Protein AF-A0A920VB95-F1 (afdb_monomer)

Solvent-accessible surface area (backbone atoms only — not comparable to full-atom values): 4996 Å² total; per-residue (Å²): 111,68,66,64,49,62,75,77,44,58,74,95,80,58,82,87,87,70,69,65,89,75,46,48,79,55,99,90,39,83,45,46,59,58,49,50,51,51,50,30,49,72,69,73,39,39,17,78,87,80,70,56,68,55,56,89,61,75,40,59,67,44,54,55,34,49,79,71,72,44,93,60,94,68,85,59,105

Structure (mmCIF, N/CA/C/O backbone):
data_AF-A0A920VB95-F1
#
_entry.id   AF-A0A920VB95-F1
#
loop_
_atom_site.group_PDB
_atom_site.id
_atom_site.type_symbol
_atom_site.label_atom_id
_atom_site.label_alt_id
_atom_site.label_comp_id
_atom_site.label_asym_id
_atom_site.label_entity_id
_atom_site.label_seq_id
_atom_site.pdbx_PDB_ins_code
_atom_site.Cartn_x
_atom_site.Cartn_y
_atom_site.Cartn_z
_atom_site.occupancy
_atom_site.B_iso_or_equiv
_atom_site.auth_seq_id
_atom_site.auth_comp_id
_atom_site.auth_asym_id
_atom_site.auth_atom_id
_atom_site.pdbx_PDB_model_num
ATOM 1 N N . MET A 1 1 ? 12.811 0.550 -6.607 1.00 80.69 1 MET A N 1
ATOM 2 C CA . MET A 1 1 ? 13.357 -0.232 -7.746 1.00 80.69 1 MET A CA 1
ATOM 3 C C . MET A 1 1 ? 12.320 -0.476 -8.841 1.00 80.69 1 MET A C 1
ATOM 5 O O . MET A 1 1 ? 12.616 -0.133 -9.977 1.00 80.69 1 MET A O 1
ATOM 9 N N . ALA A 1 2 ? 11.127 -1.004 -8.528 1.00 93.12 2 ALA A N 1
ATOM 10 C CA . ALA A 1 2 ? 10.093 -1.317 -9.526 1.00 93.12 2 ALA A CA 1
ATOM 11 C C . ALA A 1 2 ? 9.707 -0.132 -10.433 1.00 93.12 2 ALA A C 1
ATOM 13 O O . ALA A 1 2 ? 9.750 -0.270 -11.650 1.00 93.12 2 ALA A O 1
ATOM 14 N N . LEU A 1 3 ? 9.459 1.048 -9.851 1.00 95.19 3 LEU A N 1
ATOM 15 C CA . LEU A 1 3 ? 9.142 2.270 -10.607 1.00 95.19 3 LEU A CA 1
ATOM 16 C C . LEU A 1 3 ? 10.245 2.689 -11.593 1.00 95.19 3 LEU A C 1
ATOM 18 O O . LEU A 1 3 ? 9.978 3.170 -12.685 1.00 95.19 3 LEU A O 1
ATOM 22 N N . GLY A 1 4 ? 11.513 2.509 -11.216 1.00 96.44 4 GLY A N 1
ATOM 23 C CA . GLY A 1 4 ? 12.626 2.800 -12.120 1.00 96.44 4 GLY A CA 1
ATOM 24 C C . GLY A 1 4 ? 12.654 1.836 -13.305 1.00 96.44 4 GLY A C 1
ATOM 25 O O . GLY A 1 4 ? 12.886 2.256 -14.433 1.00 96.44 4 GLY A O 1
ATOM 26 N N . LEU A 1 5 ? 12.371 0.554 -13.051 1.00 96.31 5 LEU A N 1
ATOM 27 C CA . LEU A 1 5 ? 12.339 -0.484 -14.079 1.00 96.31 5 LEU A CA 1
ATOM 28 C C . LEU A 1 5 ? 11.181 -0.277 -15.068 1.00 96.31 5 LEU A C 1
ATOM 30 O O . LEU A 1 5 ? 11.384 -0.425 -16.271 1.00 96.31 5 LEU A O 1
ATOM 34 N N . SER A 1 6 ? 10.005 0.142 -14.591 1.00 96.88 6 SER A N 1
ATOM 35 C CA . SER A 1 6 ? 8.848 0.431 -15.453 1.00 96.88 6 SER A CA 1
ATOM 36 C C . SER A 1 6 ? 9.053 1.614 -16.402 1.00 96.88 6 SER A C 1
ATOM 38 O O . SER A 1 6 ? 8.305 1.752 -17.362 1.00 96.88 6 SER A O 1
ATOM 40 N N . HIS A 1 7 ? 10.055 2.466 -16.168 1.00 97.12 7 HIS A N 1
ATOM 41 C CA . HIS A 1 7 ? 10.398 3.554 -17.089 1.00 97.12 7 HIS A CA 1
ATOM 42 C C . HIS A 1 7 ? 11.331 3.131 -18.230 1.00 97.12 7 HIS A C 1
ATOM 44 O O . HIS A 1 7 ? 11.522 3.905 -19.166 1.00 97.12 7 HIS A O 1
ATOM 50 N N . VAL A 1 8 ? 11.943 1.945 -18.153 1.00 97.69 8 VAL A N 1
ATOM 51 C CA . VAL A 1 8 ? 12.970 1.502 -19.115 1.00 97.69 8 VAL A CA 1
ATOM 52 C C . VAL A 1 8 ? 12.645 0.176 -19.805 1.00 97.69 8 VAL A C 1
ATOM 54 O O . VAL A 1 8 ? 13.319 -0.169 -20.772 1.00 97.69 8 VAL A O 1
ATOM 57 N N . VAL A 1 9 ? 11.624 -0.551 -19.343 1.00 97.69 9 VAL A N 1
ATOM 58 C CA . VAL A 1 9 ? 11.110 -1.785 -19.959 1.00 97.69 9 VAL A CA 1
ATOM 59 C C . VAL A 1 9 ? 9.673 -1.549 -20.418 1.00 97.69 9 VAL A C 1
ATOM 61 O O . VAL A 1 9 ? 8.900 -0.907 -19.706 1.00 97.69 9 VAL A O 1
ATOM 64 N N . ALA A 1 10 ? 9.315 -2.054 -21.601 1.00 96.81 10 ALA A N 1
ATOM 65 C CA . ALA A 1 10 ? 7.950 -1.966 -22.105 1.00 96.81 10 ALA A CA 1
ATOM 66 C C . ALA A 1 10 ? 6.979 -2.735 -21.191 1.00 96.81 10 ALA A C 1
ATOM 68 O O . ALA A 1 10 ? 7.322 -3.773 -20.627 1.00 96.81 10 ALA A O 1
ATOM 69 N N . ALA A 1 11 ? 5.762 -2.217 -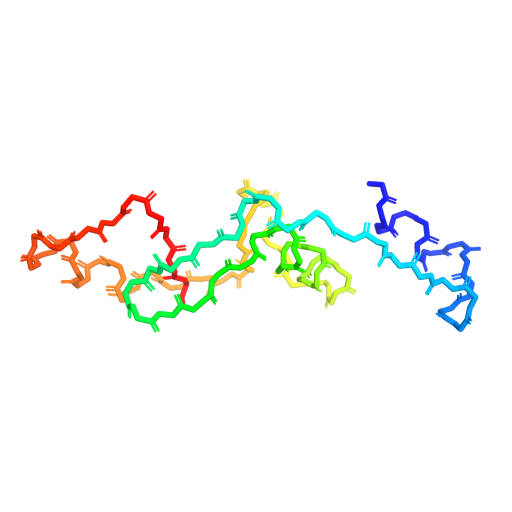21.018 1.00 93.94 11 ALA A N 1
ATOM 70 C CA . ALA A 1 11 ? 4.809 -2.770 -20.055 1.00 93.94 11 ALA A CA 1
ATOM 71 C C . ALA A 1 11 ? 4.384 -4.215 -20.379 1.00 93.94 11 ALA A C 1
ATOM 73 O O . ALA A 1 11 ? 4.122 -4.992 -19.467 1.00 93.94 11 ALA A O 1
ATOM 74 N N . ASP A 1 12 ? 4.338 -4.585 -21.659 1.00 96.69 12 ASP A N 1
ATOM 75 C CA . ASP A 1 12 ? 4.030 -5.936 -22.142 1.00 96.69 12 ASP A CA 1
ATOM 76 C C . ASP A 1 12 ? 5.191 -6.931 -21.978 1.00 96.69 12 ASP A C 1
ATOM 78 O O . ASP A 1 12 ? 4.983 -8.141 -22.059 1.00 96.69 12 ASP A O 1
ATOM 82 N N . GLU A 1 13 ? 6.392 -6.438 -21.679 1.00 97.44 13 GLU A N 1
ATOM 83 C CA . GLU A 1 13 ? 7.586 -7.238 -21.381 1.00 97.44 13 GLU A CA 1
ATOM 84 C C . GLU A 1 13 ? 7.910 -7.277 -19.878 1.00 97.44 13 GLU A C 1
ATOM 86 O O . GLU A 1 13 ? 8.890 -7.901 -19.461 1.00 97.44 13 GLU A O 1
ATOM 91 N N . LEU A 1 14 ? 7.101 -6.615 -19.045 1.00 96.69 14 LEU A N 1
ATOM 92 C CA . LEU A 1 14 ? 7.369 -6.432 -17.625 1.00 96.69 14 LEU A CA 1
ATOM 93 C C . LEU A 1 14 ? 6.346 -7.173 -16.761 1.00 96.69 14 LEU A C 1
ATOM 95 O O . LEU A 1 14 ? 5.144 -6.937 -16.825 1.00 96.69 14 LEU A O 1
ATOM 99 N N . THR A 1 15 ? 6.832 -8.065 -15.899 1.00 97.44 15 THR A N 1
ATOM 100 C CA . THR A 1 15 ? 6.017 -8.765 -14.897 1.00 97.44 15 THR A CA 1
ATOM 101 C C . THR A 1 15 ? 6.679 -8.648 -13.534 1.00 97.44 15 THR A C 1
ATOM 103 O O . THR A 1 15 ? 7.863 -8.949 -13.382 1.00 97.44 15 THR A O 1
ATOM 106 N N . PHE A 1 16 ? 5.905 -8.233 -12.533 1.00 97.25 16 PHE A N 1
ATOM 107 C CA . PHE A 1 16 ? 6.349 -8.178 -11.146 1.00 97.25 16 PHE A CA 1
ATOM 108 C C . PHE A 1 16 ? 5.819 -9.389 -10.379 1.00 97.25 16 PHE A C 1
ATOM 110 O O . PHE A 1 16 ? 4.618 -9.645 -10.367 1.00 97.25 16 PHE A O 1
ATOM 117 N N . VAL A 1 17 ? 6.719 -10.123 -9.725 1.00 97.69 17 VAL A N 1
ATOM 118 C CA . VAL A 1 17 ? 6.364 -11.134 -8.723 1.00 97.69 17 VAL A CA 1
ATOM 119 C C . VAL A 1 17 ? 6.482 -10.462 -7.365 1.00 97.69 17 VAL A C 1
ATOM 121 O O . VAL A 1 17 ? 7.564 -10.000 -7.002 1.00 97.69 17 VAL A O 1
ATOM 124 N N . VAL A 1 18 ? 5.363 -10.362 -6.656 1.00 97.81 18 VAL A N 1
ATOM 125 C CA . VAL A 1 18 ? 5.253 -9.584 -5.420 1.00 97.81 18 VAL A CA 1
ATOM 126 C C . VAL A 1 18 ? 5.107 -10.526 -4.235 1.00 97.81 18 VAL A C 1
ATOM 128 O O . VAL A 1 18 ? 4.536 -11.609 -4.362 1.00 97.81 18 VAL A O 1
ATOM 131 N N . ASN A 1 19 ? 5.682 -10.135 -3.102 1.00 97.75 19 ASN A N 1
ATOM 132 C CA . ASN A 1 19 ? 5.549 -10.867 -1.854 1.00 97.75 19 ASN A CA 1
ATOM 133 C C . ASN A 1 19 ? 4.091 -10.816 -1.356 1.00 97.75 19 ASN A C 1
ATOM 135 O O . ASN A 1 19 ? 3.400 -9.821 -1.544 1.00 97.75 19 ASN A O 1
ATOM 139 N N . THR A 1 20 ? 3.646 -11.922 -0.758 1.00 98.06 20 THR A N 1
ATOM 140 C CA . THR A 1 20 ? 2.319 -12.082 -0.136 1.00 98.06 20 THR A CA 1
ATOM 141 C C . THR A 1 20 ? 2.429 -12.672 1.276 1.00 98.06 20 THR A C 1
ATOM 143 O O . THR A 1 20 ? 1.456 -13.173 1.835 1.00 98.06 20 THR A O 1
ATOM 146 N N . GLY A 1 21 ? 3.644 -12.764 1.830 1.00 98.31 21 GLY A N 1
ATOM 147 C CA . GLY A 1 21 ? 3.899 -13.356 3.147 1.00 98.31 21 GLY A CA 1
ATOM 148 C C . GLY A 1 21 ? 3.444 -12.471 4.308 1.00 98.31 21 GLY A C 1
ATOM 149 O O . GLY A 1 21 ? 3.328 -12.949 5.434 1.00 98.31 21 GLY A O 1
ATOM 150 N N . ASP A 1 22 ? 3.190 -11.201 4.020 1.00 96.75 22 ASP A N 1
ATOM 151 C CA . ASP A 1 22 ? 2.663 -10.165 4.897 1.00 96.75 22 ASP A CA 1
ATOM 152 C C . ASP A 1 22 ? 1.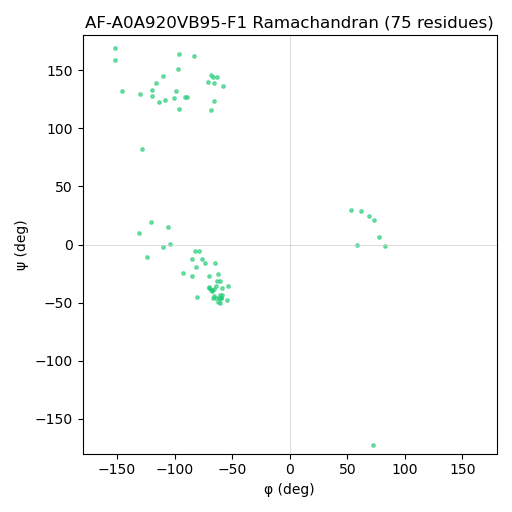195 -9.837 4.589 1.00 96.75 22 ASP A C 1
ATOM 154 O O . ASP A 1 22 ? 0.692 -8.830 5.072 1.00 96.75 22 ASP A O 1
ATOM 158 N N . ASP A 1 23 ? 0.495 -10.683 3.829 1.00 98.06 23 ASP A N 1
ATOM 159 C CA . ASP A 1 23 ? -0.949 -10.567 3.637 1.00 98.06 23 ASP A CA 1
ATOM 160 C C . ASP A 1 23 ? -1.692 -10.951 4.927 1.00 98.06 23 ASP A C 1
ATOM 162 O O . ASP A 1 23 ? -1.345 -11.919 5.615 1.00 98.06 23 ASP A O 1
ATOM 166 N N . PHE A 1 24 ? -2.756 -10.220 5.262 1.00 97.56 24 PHE A N 1
ATOM 167 C CA . PHE A 1 24 ? -3.559 -10.490 6.459 1.00 97.56 24 PHE A CA 1
ATOM 168 C C . PHE A 1 24 ? -5.014 -10.049 6.312 1.00 97.56 24 PHE A C 1
ATOM 170 O O . PHE A 1 24 ? -5.402 -9.351 5.377 1.00 97.56 24 PHE A O 1
ATOM 177 N N . GLN A 1 25 ? -5.841 -10.465 7.276 1.00 96.94 25 GLN A N 1
ATOM 178 C CA . GLN A 1 25 ? 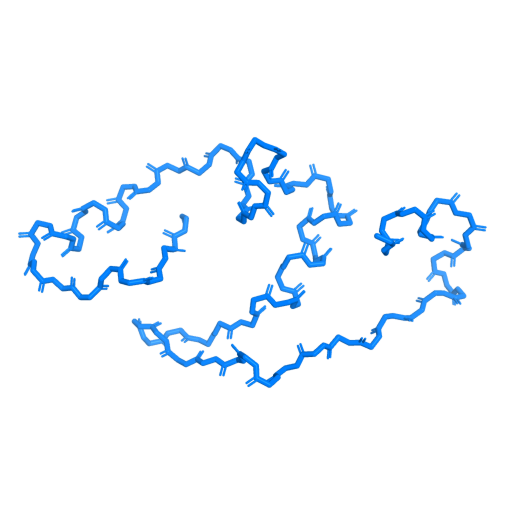-7.192 -9.943 7.433 1.00 96.94 25 GLN A CA 1
ATOM 179 C C . GLN A 1 25 ? -7.234 -8.866 8.512 1.00 96.94 25 GLN A C 1
ATOM 181 O O . GLN A 1 25 ? -6.747 -9.073 9.625 1.00 96.94 25 GLN A O 1
ATOM 186 N N . HIS A 1 26 ? -7.871 -7.741 8.208 1.00 94.88 26 HIS A N 1
ATOM 187 C CA . HIS A 1 26 ? -8.093 -6.662 9.162 1.00 94.88 26 HIS A CA 1
ATOM 188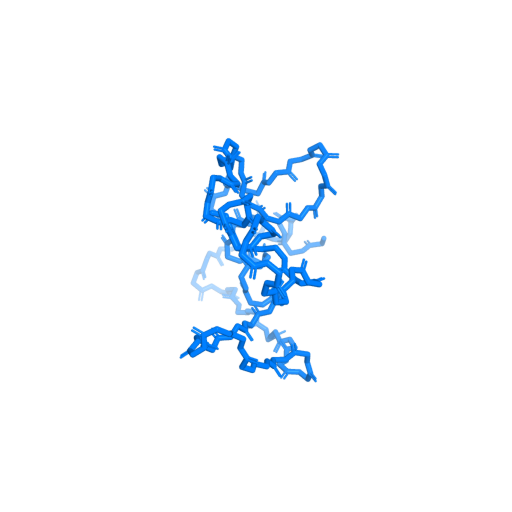 C C . HIS A 1 26 ? -9.435 -5.993 8.886 1.00 94.88 26 HIS A C 1
ATOM 190 O O . HIS A 1 26 ? -9.770 -5.718 7.738 1.00 94.88 26 HIS A O 1
ATOM 196 N N . LEU A 1 27 ? -10.236 -5.800 9.938 1.00 93.12 27 LEU A N 1
ATOM 197 C CA . LEU A 1 27 ? -11.573 -5.192 9.856 1.00 93.12 27 LEU A CA 1
ATOM 198 C C . LEU A 1 27 ? -12.506 -5.872 8.827 1.00 93.12 27 LEU A C 1
ATOM 200 O O . LEU A 1 27 ? -13.384 -5.240 8.250 1.00 93.12 27 LEU A O 1
ATOM 204 N N . GLY A 1 28 ? -12.318 -7.177 8.594 1.00 93.44 28 GLY A N 1
ATOM 205 C CA . GLY A 1 28 ? -13.081 -7.958 7.612 1.00 93.44 28 GLY A CA 1
ATOM 206 C C . GLY A 1 28 ? -12.576 -7.858 6.167 1.00 93.44 28 GLY A C 1
ATOM 207 O O . GLY A 1 28 ? -13.116 -8.538 5.297 1.00 93.44 28 GLY A O 1
ATOM 208 N N . PHE A 1 29 ? -11.531 -7.070 5.911 1.00 94.50 29 PHE A N 1
ATOM 209 C CA . PHE A 1 29 ? -10.888 -6.937 4.606 1.00 94.50 29 PHE A CA 1
ATOM 210 C C . PHE A 1 29 ? -9.650 -7.823 4.495 1.00 94.50 29 PHE A C 1
ATOM 212 O O . PHE A 1 29 ? -8.987 -8.103 5.492 1.00 94.50 29 PHE A O 1
ATOM 219 N N . HIS A 1 30 ? -9.338 -8.246 3.270 1.00 97.12 30 HIS A N 1
ATOM 220 C CA . HIS A 1 30 ? -8.046 -8.834 2.923 1.00 97.12 30 HIS A CA 1
ATOM 221 C C . HIS A 1 30 ? -7.097 -7.713 2.506 1.00 97.12 30 HIS A C 1
ATOM 223 O O . HIS A 1 30 ? -7.447 -6.927 1.626 1.00 97.12 30 HIS A O 1
ATOM 229 N N . ILE A 1 31 ? -5.925 -7.650 3.126 1.00 96.44 31 ILE A N 1
ATOM 230 C CA . ILE A 1 31 ? -4.922 -6.610 2.898 1.00 96.44 31 ILE A CA 1
ATOM 231 C C . ILE A 1 31 ? -3.643 -7.276 2.397 1.00 96.44 31 ILE A C 1
ATOM 233 O O . ILE A 1 31 ? -3.205 -8.263 2.991 1.00 96.44 31 ILE A O 1
ATOM 237 N N . SER A 1 32 ? -3.063 -6.726 1.327 1.00 97.12 32 SER A N 1
ATOM 238 C CA . SER A 1 32 ? -1.832 -7.219 0.694 1.00 97.12 32 SER A CA 1
ATOM 239 C C . SER A 1 32 ? -0.830 -6.063 0.541 1.00 97.12 32 SER A C 1
ATOM 241 O O . SER A 1 32 ? -0.754 -5.451 -0.530 1.00 97.12 32 SER A O 1
ATOM 243 N N . PRO A 1 33 ? -0.072 -5.715 1.600 1.00 95.75 33 PRO A N 1
ATOM 244 C CA . PRO A 1 33 ? 0.661 -4.448 1.673 1.00 95.75 33 PRO A CA 1
ATOM 245 C C . PRO A 1 33 ? 1.672 -4.228 0.540 1.00 95.75 33 PRO A C 1
ATOM 247 O O . PRO A 1 33 ? 1.732 -3.134 -0.031 1.00 95.75 33 PRO A O 1
ATOM 250 N N . ASP A 1 34 ? 2.444 -5.254 0.178 1.00 96.12 34 ASP A N 1
ATOM 251 C CA . ASP A 1 34 ? 3.446 -5.154 -0.890 1.00 96.12 34 ASP A CA 1
ATOM 252 C C . ASP A 1 34 ? 2.807 -5.020 -2.285 1.00 96.12 34 ASP A C 1
ATOM 254 O O . ASP A 1 34 ? 3.299 -4.266 -3.135 1.00 96.12 34 ASP A O 1
ATOM 258 N N . VAL A 1 35 ? 1.682 -5.704 -2.520 1.00 96.31 35 VAL A N 1
ATOM 259 C CA . VAL A 1 35 ? 0.906 -5.600 -3.768 1.00 96.31 35 VAL A CA 1
ATOM 260 C C . VAL A 1 35 ? 0.289 -4.209 -3.900 1.00 96.31 35 VAL A C 1
ATOM 262 O O . VAL A 1 35 ? 0.405 -3.581 -4.958 1.00 96.31 35 VAL A O 1
ATOM 265 N N . ASP A 1 36 ? -0.311 -3.700 -2.828 1.00 94.94 36 ASP A N 1
ATOM 266 C CA . ASP A 1 36 ? -0.938 -2.380 -2.790 1.00 94.94 36 ASP A CA 1
ATOM 267 C C . ASP A 1 36 ? 0.109 -1.277 -2.991 1.00 94.94 36 ASP A C 1
ATOM 269 O O . ASP A 1 36 ? -0.048 -0.406 -3.850 1.00 94.94 36 ASP A O 1
ATOM 273 N N . THR A 1 37 ? 1.241 -1.368 -2.288 1.00 94.75 37 THR A N 1
ATOM 274 C CA . THR A 1 37 ? 2.354 -0.416 -2.407 1.00 94.75 37 THR A CA 1
ATOM 275 C C . THR A 1 37 ? 2.901 -0.365 -3.830 1.00 94.75 37 THR A C 1
ATOM 277 O O . THR A 1 37 ? 3.102 0.728 -4.374 1.00 94.75 37 THR A O 1
ATOM 280 N N . LEU A 1 38 ? 3.121 -1.521 -4.469 1.00 95.94 38 LEU A N 1
ATOM 281 C CA . LEU A 1 38 ? 3.554 -1.567 -5.866 1.00 95.94 38 LEU A CA 1
ATOM 282 C C . LEU A 1 38 ? 2.514 -0.918 -6.784 1.00 95.94 38 LEU A C 1
ATOM 284 O O . LEU A 1 38 ? 2.870 -0.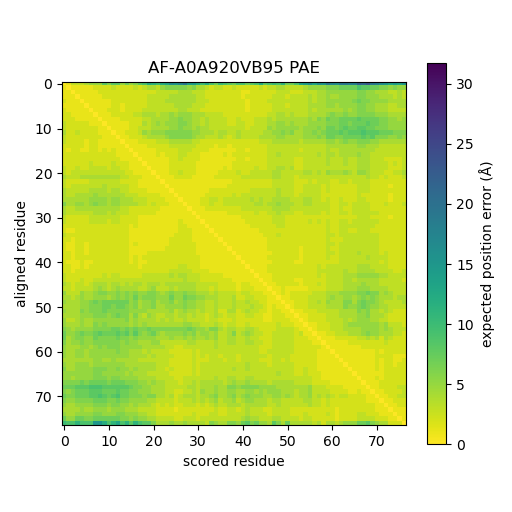109 -7.643 1.00 95.94 38 LEU A O 1
ATOM 288 N N . THR A 1 39 ? 1.240 -1.248 -6.584 1.00 95.62 39 THR A N 1
ATOM 289 C CA . THR A 1 39 ? 0.127 -0.748 -7.395 1.00 95.62 39 THR A CA 1
ATOM 290 C C . THR A 1 39 ? 0.023 0.773 -7.312 1.00 95.62 39 THR A C 1
ATOM 292 O O . THR A 1 39 ? 0.015 1.445 -8.344 1.00 95.62 39 THR A O 1
ATOM 295 N N . TYR A 1 40 ? 0.017 1.344 -6.107 1.00 95.31 40 TYR A N 1
ATOM 296 C CA . TYR A 1 40 ? -0.060 2.793 -5.913 1.00 95.31 40 TYR A CA 1
ATOM 297 C C . TYR A 1 40 ? 1.176 3.515 -6.438 1.00 95.31 40 TYR A C 1
ATOM 299 O O . TYR A 1 40 ? 1.053 4.575 -7.051 1.00 95.31 40 TYR A O 1
ATOM 307 N N . THR A 1 41 ? 2.356 2.921 -6.265 1.00 95.38 41 THR A N 1
ATOM 308 C CA . THR A 1 41 ? 3.610 3.475 -6.783 1.00 95.38 41 THR A CA 1
ATOM 309 C C . THR A 1 41 ? 3.592 3.556 -8.311 1.00 95.38 41 THR A C 1
ATOM 311 O O . THR A 1 41 ? 3.888 4.607 -8.875 1.00 95.38 41 THR A O 1
ATOM 314 N N . LEU A 1 42 ? 3.223 2.469 -9.000 1.00 95.31 42 LEU A N 1
ATOM 315 C CA . LEU A 1 42 ? 3.171 2.436 -10.468 1.00 95.31 42 LEU A CA 1
ATOM 316 C C . LEU A 1 42 ? 2.031 3.291 -11.041 1.00 95.31 42 LEU A C 1
ATOM 318 O O . LEU A 1 42 ? 2.154 3.804 -12.150 1.00 95.31 42 LEU A O 1
ATOM 322 N N . ALA A 1 43 ? 0.948 3.482 -10.284 1.00 95.19 43 ALA A N 1
ATOM 323 C CA . ALA A 1 43 ? -0.144 4.384 -10.645 1.00 95.19 43 ALA A CA 1
ATOM 324 C C . ALA A 1 43 ? 0.168 5.871 -10.383 1.00 95.19 43 ALA A C 1
ATOM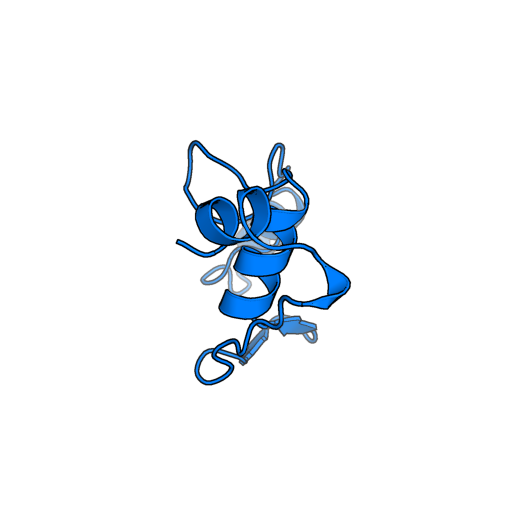 326 O O . ALA A 1 43 ? -0.656 6.721 -10.714 1.00 95.19 43 ALA A O 1
ATOM 327 N N . GLY A 1 44 ? 1.315 6.195 -9.770 1.00 94.75 44 GLY A N 1
ATOM 328 C CA . GLY A 1 44 ? 1.666 7.565 -9.388 1.00 94.75 44 GLY A CA 1
ATOM 329 C C . GLY A 1 44 ? 0.806 8.132 -8.255 1.00 94.75 44 GLY A C 1
ATOM 330 O O . GLY A 1 44 ? 0.666 9.343 -8.163 1.00 94.75 44 GLY A O 1
ATOM 331 N N . ARG A 1 45 ? 0.219 7.265 -7.422 1.00 95.88 45 ARG A N 1
ATOM 332 C CA . ARG A 1 45 ? -0.690 7.616 -6.315 1.00 95.88 45 ARG A CA 1
ATOM 333 C C . ARG A 1 45 ? -0.088 7.374 -4.932 1.00 95.88 45 ARG A C 1
ATOM 335 O O .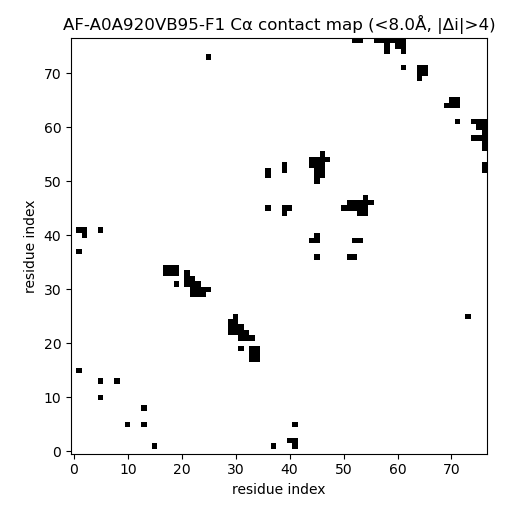 ARG A 1 45 ? -0.761 7.605 -3.936 1.00 95.88 45 ARG A O 1
ATOM 342 N N . SER A 1 46 ? 1.131 6.848 -4.850 1.00 94.44 46 SER A N 1
ATOM 343 C CA . SER A 1 46 ? 1.807 6.598 -3.574 1.00 94.44 46 SER A CA 1
ATOM 344 C C . SER A 1 46 ? 2.118 7.903 -2.848 1.00 94.44 46 SER A C 1
ATOM 346 O O . SER A 1 46 ? 2.630 8.841 -3.465 1.00 94.44 46 SER A O 1
ATOM 348 N N . ASN A 1 47 ? 1.926 7.926 -1.533 1.00 93.69 47 ASN A N 1
ATOM 349 C CA . ASN A 1 47 ? 2.363 9.042 -0.705 1.00 93.69 47 ASN A CA 1
ATOM 350 C C . ASN A 1 47 ? 3.899 9.111 -0.636 1.00 93.69 47 ASN A C 1
ATOM 352 O O . ASN A 1 47 ? 4.544 8.201 -0.109 1.00 93.69 47 ASN A O 1
ATOM 356 N N . GLN A 1 48 ? 4.498 10.184 -1.155 1.00 90.94 48 GLN A N 1
ATOM 357 C CA . GLN A 1 48 ? 5.957 10.345 -1.136 1.00 90.94 48 GLN A CA 1
ATOM 358 C C . GLN A 1 48 ? 6.497 10.869 0.200 1.00 90.94 48 GLN A C 1
ATOM 360 O O . GLN A 1 48 ? 7.681 10.681 0.478 1.00 90.94 48 GLN A O 1
ATOM 365 N N . ASP A 1 49 ? 5.651 11.490 1.024 1.00 90.69 49 ASP A N 1
ATOM 366 C CA . ASP A 1 49 ? 6.062 12.080 2.300 1.00 90.69 49 ASP A CA 1
ATOM 367 C C . ASP A 1 49 ? 6.175 11.011 3.390 1.00 90.69 49 ASP A C 1
ATOM 369 O O . ASP A 1 49 ? 7.152 10.967 4.137 1.00 90.69 49 ASP A O 1
ATOM 373 N N . THR A 1 50 ? 5.185 10.119 3.469 1.00 88.69 50 THR A N 1
ATOM 374 C CA . THR A 1 50 ? 5.178 9.002 4.427 1.00 88.69 50 THR A CA 1
ATOM 375 C C . THR A 1 50 ? 5.935 7.784 3.900 1.00 88.69 50 THR A C 1
ATOM 377 O O . THR A 1 50 ? 6.442 6.987 4.690 1.00 88.69 50 THR A O 1
ATOM 380 N N . GLY A 1 51 ? 6.013 7.629 2.574 1.00 85.31 51 GLY A N 1
ATOM 381 C CA . GLY A 1 51 ? 6.592 6.464 1.907 1.00 85.31 51 GLY A CA 1
ATOM 382 C C . GLY A 1 51 ? 5.687 5.225 1.881 1.00 85.31 51 GLY A C 1
ATOM 383 O O . GLY A 1 51 ? 6.140 4.167 1.448 1.00 85.31 51 GLY A O 1
ATOM 384 N N . TRP A 1 52 ? 4.434 5.334 2.335 1.00 86.56 52 TRP A N 1
ATOM 385 C CA . TRP A 1 52 ? 3.436 4.256 2.359 1.00 86.56 52 TRP A CA 1
ATOM 386 C C . TRP A 1 52 ? 2.010 4.825 2.262 1.00 86.56 52 TRP A C 1
ATOM 388 O O . TRP A 1 52 ? 1.779 5.989 2.588 1.00 86.56 52 TRP A O 1
ATOM 398 N N . GLY A 1 53 ? 1.047 4.004 1.834 1.00 90.56 53 GLY A N 1
ATOM 399 C CA . GLY A 1 53 ? -0.330 4.452 1.581 1.00 90.56 53 GLY A CA 1
ATOM 400 C C . GLY A 1 53 ? -0.458 5.311 0.317 1.00 90.56 53 GLY A C 1
ATOM 401 O O . GLY A 1 53 ? 0.500 5.438 -0.460 1.00 90.56 53 GLY A O 1
ATOM 402 N N . THR A 1 54 ? -1.640 5.888 0.086 1.00 93.62 54 THR A N 1
ATOM 403 C CA . THR A 1 54 ? -1.856 6.802 -1.041 1.00 93.62 54 THR A CA 1
ATOM 404 C C . THR A 1 54 ? -1.713 8.275 -0.648 1.00 93.62 54 THR A C 1
ATOM 406 O O . THR A 1 54 ? -1.586 8.662 0.518 1.00 93.62 54 THR A O 1
ATOM 409 N N . GLU A 1 55 ? -1.561 9.122 -1.657 1.00 93.38 55 GLU A N 1
ATOM 410 C CA . GLU A 1 55 ? -1.569 10.564 -1.468 1.00 93.38 55 GLU A CA 1
ATOM 411 C C . GLU A 1 55 ? -2.965 11.060 -1.060 1.00 93.38 55 GLU A C 1
ATOM 413 O O . GLU A 1 55 ? -3.982 10.581 -1.560 1.00 93.38 55 GLU A O 1
ATOM 418 N N . ASN A 1 56 ? -3.005 12.099 -0.221 1.00 90.69 56 ASN A N 1
ATOM 419 C CA . ASN A 1 56 ? -4.237 12.766 0.219 1.00 90.69 56 ASN A CA 1
ATOM 420 C C . ASN A 1 56 ? -5.223 11.876 0.999 1.00 90.69 56 ASN A C 1
ATOM 422 O O . ASN A 1 56 ? -6.428 12.134 0.988 1.00 90.69 56 ASN A O 1
ATOM 426 N N . GLU A 1 57 ? -4.715 10.869 1.708 1.00 92.06 57 GLU A N 1
ATOM 427 C CA . GLU A 1 57 ? -5.508 10.087 2.653 1.00 92.06 57 GLU A CA 1
ATOM 428 C C . GLU A 1 57 ? -6.144 10.947 3.747 1.00 92.06 57 GLU A C 1
ATOM 430 O O . GLU A 1 57 ? -5.502 11.828 4.324 1.00 92.06 57 GLU A O 1
ATOM 435 N N . SER A 1 58 ? -7.418 10.668 4.038 1.00 93.06 58 SER A N 1
ATOM 436 C CA . SER A 1 58 ? -8.203 11.459 4.991 1.00 93.06 58 SER A CA 1
ATOM 437 C C . SER A 1 58 ? -8.175 10.919 6.417 1.00 93.06 58 SER A C 1
ATOM 439 O O . SER A 1 58 ? -8.418 11.680 7.344 1.00 93.06 58 SER A O 1
ATOM 441 N N . TRP A 1 59 ? -7.911 9.622 6.593 1.00 93.25 59 TRP A N 1
ATOM 442 C CA . TRP A 1 59 ? -7.848 8.921 7.885 1.00 93.25 59 TRP 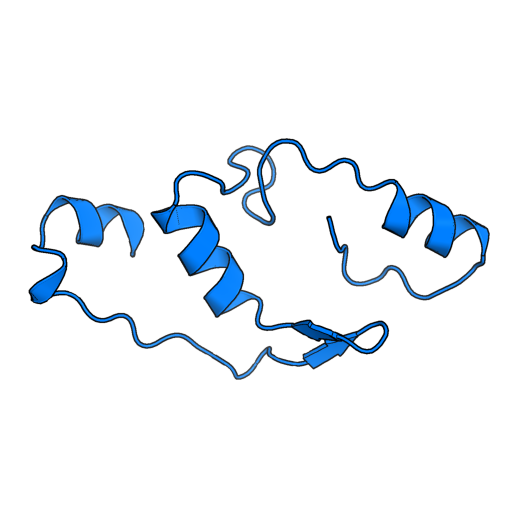A CA 1
ATOM 443 C C . TRP A 1 59 ? -9.111 8.958 8.760 1.00 93.25 59 TRP A C 1
ATOM 445 O O . TRP A 1 59 ? -9.133 8.296 9.795 1.00 93.25 59 TRP A O 1
ATOM 455 N N . HIS A 1 60 ? -10.194 9.618 8.334 1.00 95.25 60 HIS A N 1
ATOM 456 C CA . HIS A 1 60 ? -11.426 9.770 9.121 1.00 95.25 60 HIS A CA 1
ATOM 457 C C . HIS A 1 60 ? -12.004 8.442 9.632 1.00 95.25 60 HIS A C 1
ATOM 459 O O . HIS A 1 60 ? -12.566 8.378 10.723 1.00 95.25 60 HIS A O 1
ATOM 465 N N . PHE A 1 61 ? -11.898 7.372 8.839 1.00 94.12 61 PHE A N 1
ATOM 466 C CA . PHE A 1 61 ? -12.364 6.050 9.252 1.00 94.12 61 PHE A CA 1
ATOM 467 C C . PHE A 1 61 ? -11.551 5.504 10.432 1.00 94.12 61 PHE A C 1
ATOM 469 O O . PHE A 1 61 ? -12.130 5.001 11.393 1.00 94.12 61 PHE A O 1
ATOM 476 N N . MET A 1 62 ? -10.225 5.646 10.384 1.00 95.62 62 MET A N 1
ATOM 477 C CA . MET A 1 62 ? -9.346 5.187 11.458 1.00 95.62 62 MET A CA 1
ATOM 478 C C . MET A 1 62 ? -9.501 6.038 12.717 1.00 95.62 62 MET A C 1
ATOM 480 O O . MET A 1 62 ? -9.517 5.476 13.808 1.00 95.62 62 MET A O 1
ATOM 484 N N . GLU A 1 63 ? -9.691 7.353 12.576 1.00 96.38 63 GLU A N 1
ATOM 485 C CA . GLU A 1 63 ? -9.995 8.252 13.699 1.00 96.38 63 GLU A CA 1
ATOM 486 C C . GLU A 1 63 ? -11.294 7.833 14.408 1.00 96.38 63 GLU A C 1
ATOM 488 O O . GLU A 1 63 ? -11.324 7.691 15.630 1.00 96.38 63 GLU A O 1
ATOM 493 N N . ALA A 1 64 ? -12.353 7.534 13.648 1.00 96.44 64 ALA A N 1
ATOM 494 C CA . ALA A 1 64 ? -13.614 7.056 14.214 1.00 96.44 64 ALA A CA 1
ATOM 495 C C . ALA A 1 64 ? -13.473 5.694 14.919 1.00 96.44 64 ALA A C 1
ATOM 497 O O . ALA A 1 64 ? -14.121 5.455 15.937 1.00 96.44 64 ALA A O 1
ATOM 498 N N . LEU A 1 65 ? -12.633 4.789 14.403 1.00 96.50 65 LEU A N 1
ATOM 499 C CA . LEU A 1 65 ? -12.347 3.514 15.069 1.00 96.50 65 LEU A CA 1
ATOM 500 C C . LEU A 1 65 ? -11.553 3.699 16.363 1.00 96.50 65 LEU A C 1
ATOM 502 O O . LEU A 1 65 ? -11.847 3.025 17.352 1.00 96.50 65 LEU A O 1
ATOM 506 N N . GLU A 1 66 ? -10.591 4.621 16.382 1.00 96.50 66 GLU A N 1
ATOM 507 C CA . GLU A 1 66 ? -9.829 4.950 17.586 1.00 96.50 66 GLU A CA 1
ATOM 508 C C . GLU A 1 66 ? -10.750 5.471 18.699 1.00 96.50 66 GLU A C 1
ATOM 510 O O . GLU A 1 66 ? -10.660 5.010 19.839 1.00 96.50 66 GLU A O 1
ATOM 515 N N . GLU A 1 67 ? -11.702 6.353 18.370 1.00 97.88 67 GLU A N 1
ATOM 516 C CA . GLU A 1 67 ? -12.705 6.856 19.321 1.00 97.88 67 GLU A CA 1
ATOM 517 C C . GLU A 1 67 ? -13.598 5.747 19.902 1.00 97.88 67 GLU A C 1
ATOM 519 O O . GLU A 1 67 ? -14.034 5.828 21.054 1.00 97.88 67 GLU A O 1
ATOM 524 N N . LEU A 1 68 ? -13.857 4.693 19.122 1.00 97.19 68 LEU A N 1
ATOM 525 C CA . LEU A 1 68 ? -14.616 3.519 19.555 1.00 97.19 68 LEU A CA 1
ATOM 526 C C . LEU A 1 68 ? -13.768 2.503 20.341 1.00 97.19 68 LEU A C 1
ATOM 528 O O . LEU A 1 68 ? -14.320 1.544 20.881 1.00 97.19 68 LEU A O 1
ATOM 532 N N . GLY A 1 69 ? -12.452 2.714 20.450 1.00 95.62 69 GLY A N 1
ATOM 533 C CA . GLY A 1 69 ? -11.523 1.790 21.103 1.00 95.62 69 GLY A CA 1
ATOM 534 C C . GLY A 1 69 ? -11.244 0.521 20.292 1.00 95.62 69 GLY A C 1
ATOM 535 O O . GLY A 1 69 ? -10.831 -0.492 20.861 1.00 95.62 69 GLY A O 1
ATOM 536 N N . GLU A 1 70 ? -11.487 0.562 18.982 1.00 94.62 70 GLU A N 1
ATOM 537 C CA . GLU A 1 70 ? -11.239 -0.546 18.062 1.00 94.62 70 GLU A CA 1
ATOM 538 C C . GLU A 1 70 ? -9.764 -0.585 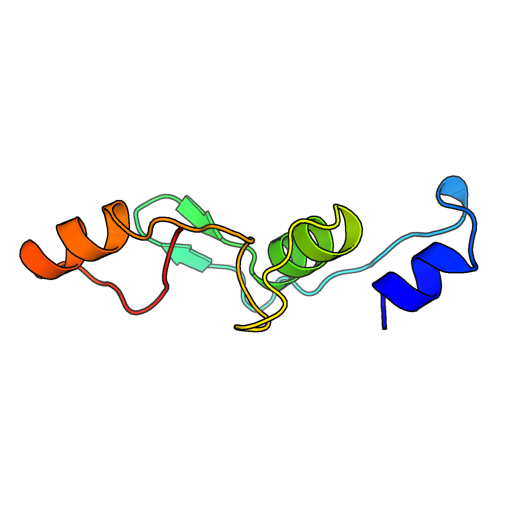17.605 1.00 94.62 70 GLU A C 1
ATOM 540 O O . GLU A 1 70 ? -9.028 0.394 17.753 1.00 94.62 70 GLU A O 1
ATOM 545 N N . PRO A 1 71 ? -9.274 -1.715 17.056 1.00 90.12 71 PRO A N 1
ATOM 546 C CA . PRO A 1 71 ? -7.874 -1.843 16.658 1.00 90.12 71 PRO A CA 1
ATOM 547 C C . PRO A 1 71 ? -7.482 -0.915 15.497 1.00 90.12 71 PRO A C 1
ATOM 549 O O . PRO A 1 71 ? -8.010 -1.047 14.396 1.00 90.12 71 PRO A O 1
ATOM 552 N N . THR A 1 72 ? -6.464 -0.075 15.709 1.00 94.94 72 THR A N 1
ATOM 553 C CA . THR A 1 72 ? -5.915 0.867 14.708 1.00 94.94 72 THR A CA 1
ATOM 554 C C . THR A 1 72 ? -4.432 0.636 14.388 1.00 94.94 72 THR A C 1
ATOM 556 O O . THR A 1 72 ? -3.746 1.508 13.863 1.00 94.94 72 THR A O 1
ATOM 559 N N . TRP A 1 73 ? -3.908 -0.555 14.702 1.00 92.81 73 TRP A N 1
ATOM 560 C CA . TRP A 1 73 ? -2.489 -0.891 14.507 1.00 92.81 73 TRP A CA 1
ATOM 561 C C . TRP A 1 73 ? -2.045 -0.856 13.034 1.00 92.81 73 TRP A C 1
ATOM 563 O O . TRP A 1 73 ? -0.862 -0.648 12.766 1.00 92.81 73 TRP A O 1
ATOM 573 N N . PHE A 1 74 ? -2.980 -1.062 12.100 1.00 93.38 74 PHE A N 1
ATOM 574 C CA . PHE A 1 74 ? -2.791 -0.875 10.667 1.00 93.38 74 PHE A CA 1
ATOM 575 C C . PHE A 1 74 ? -3.776 0.180 10.178 1.00 93.38 74 PHE A C 1
ATOM 577 O O . PHE A 1 74 ? -4.974 0.082 10.438 1.00 93.38 74 PHE A O 1
ATOM 584 N N . LEU A 1 75 ? -3.272 1.194 9.482 1.00 92.06 75 LEU A N 1
ATOM 585 C CA . LEU A 1 75 ? -4.083 2.322 9.046 1.00 92.06 75 LEU A CA 1
ATOM 586 C C . LEU A 1 75 ? -4.654 2.058 7.649 1.00 92.06 75 LEU A C 1
ATOM 588 O O . LEU A 1 75 ? -3.909 1.764 6.715 1.00 92.06 75 LEU A O 1
ATOM 592 N N . ILE A 1 76 ? -5.974 2.190 7.515 1.00 90.25 76 ILE A N 1
ATOM 593 C CA . ILE A 1 76 ? -6.695 2.123 6.239 1.00 90.25 76 ILE A CA 1
ATOM 594 C C . ILE A 1 76 ? -7.175 3.532 5.881 1.00 90.25 76 ILE A C 1
ATOM 596 O O . ILE A 1 76 ? -7.836 4.186 6.686 1.00 90.25 76 ILE A O 1
ATOM 600 N N . GLY A 1 77 ? -6.788 3.982 4.690 1.00 84.00 77 GLY A N 1
ATOM 601 C CA . GLY A 1 77 ? -7.017 5.332 4.176 1.00 84.00 77 GLY A CA 1
ATOM 602 C C . GLY A 1 77 ? -8.454 5.687 3.834 1.00 84.00 77 GLY A C 1
ATOM 603 O O . GLY A 1 77 ? -9.146 4.803 3.279 1.00 84.00 77 GLY A O 1
#

Sequence (77 aa):
MALGLSHVVAADELTFVVNTGDDFQHLGFHISPDVDTLTYTLAGRSNQDTGWGTENESWHFMEALEELGEPTWFLIG

pLDDT: mean 94.61, std 3.31, range [80.69, 98.31]

Foldseek 3Di:
DLLVVPVPDPPVRDDDDWDQPPWDDDPNDTDRQRVVLSVCVNVVQADPVVSGDGPPDDQPVLVVCVVVVHDNVDGDD

Nearest PDB structures (foldseek):
  6uvx-assembly1_B  TM=9.567E-01  e=1.697E-05  Mycolicibacterium smegmatis MC2 155
  6uw7-assembly1_B  TM=9.434E-01  e=3.134E-05  Mycolicibacterium smegmatis MC2 155
  6uw1-assembly1_B  TM=9.433E-01  e=6.636E-05  Mycolicibacterium smegmatis MC2 155
  6uw3-assembly1_B  TM=9.324E-01  e=6.636E-05  Mycolicibacterium smegmatis MC2 155
  3c3e-assembly2_C  TM=9.127E-01  e=3.184E-04  Methanosarcina mazei Go1

Mean predicted aligned error: 3.08 Å

Radius of gyration: 14.98 Å; Cα contacts (8 Å, |Δi|>4): 70; chains: 1; bounding box: 28×26×43 Å

Secondary structure (DSSP, 8-state):
-HHHHHTTS-GGG-------TT-EEETTEEE-HHHHHHHHHHTT-B-TTTSSSBTT---HHHHHHHHTT---SS---